Protein AF-A0A4S3MTA4-F1 (afdb_monomer_lite)

Radius of gyration: 13.87 Å; chains: 1; bounding box: 29×31×31 Å

Organism: NCBI:txid1445661

Structure (mmCIF, N/CA/C/O backbone):
data_AF-A0A4S3MTA4-F1
#
_entry.id   AF-A0A4S3MTA4-F1
#
loop_
_atom_site.group_PDB
_atom_site.id
_atom_site.type_symbol
_atom_site.label_atom_id
_atom_site.label_alt_id
_atom_site.label_comp_id
_atom_site.label_asym_id
_atom_site.label_entity_id
_atom_site.label_seq_id
_atom_site.pdbx_PDB_ins_code
_atom_site.Cartn_x
_atom_site.Cartn_y
_atom_site.Cartn_z
_atom_site.occupancy
_atom_site.B_iso_or_equiv
_atom_site.auth_seq_id
_atom_site.auth_comp_id
_atom_site.auth_asym_id
_atom_site.auth_atom_id
_atom_site.pdbx_PDB_model_num
ATOM 1 N N . MET A 1 1 ? 5.303 25.344 -20.255 1.00 45.47 1 MET A N 1
ATOM 2 C CA . MET A 1 1 ? 4.935 24.227 -19.352 1.00 45.47 1 MET A CA 1
ATOM 3 C C . MET A 1 1 ? 4.908 22.911 -20.134 1.00 45.47 1 MET A C 1
ATOM 5 O O . MET A 1 1 ? 3.896 22.615 -20.746 1.00 45.47 1 MET A O 1
ATOM 9 N N . LYS A 1 2 ? 6.013 22.157 -20.216 1.00 50.09 2 LYS A N 1
ATOM 10 C CA . LYS A 1 2 ? 6.043 20.828 -20.886 1.00 50.09 2 LYS A CA 1
ATOM 11 C C . LYS A 1 2 ? 6.947 19.795 -20.187 1.00 50.09 2 LYS A C 1
ATOM 13 O O . LYS A 1 2 ? 6.829 18.608 -20.452 1.00 50.09 2 LYS A O 1
ATOM 18 N N . THR A 1 3 ? 7.809 20.223 -19.267 1.00 47.72 3 THR A N 1
ATOM 19 C CA . THR A 1 3 ? 8.822 19.382 -18.608 1.00 47.72 3 THR A CA 1
ATOM 20 C C . THR A 1 3 ? 8.301 18.591 -17.404 1.00 47.72 3 THR A C 1
ATOM 22 O O . THR A 1 3 ? 8.726 17.459 -17.204 1.00 47.72 3 THR A O 1
ATOM 25 N N . LEU A 1 4 ? 7.328 19.117 -16.648 1.00 52.59 4 LEU A N 1
ATOM 26 C CA . LEU A 1 4 ? 6.750 18.411 -15.490 1.00 52.59 4 LEU A CA 1
ATOM 27 C C . LEU A 1 4 ? 5.914 17.180 -15.900 1.00 52.59 4 LEU A C 1
ATOM 29 O O . LEU A 1 4 ? 5.965 16.149 -15.234 1.00 52.59 4 LEU A O 1
ATOM 33 N 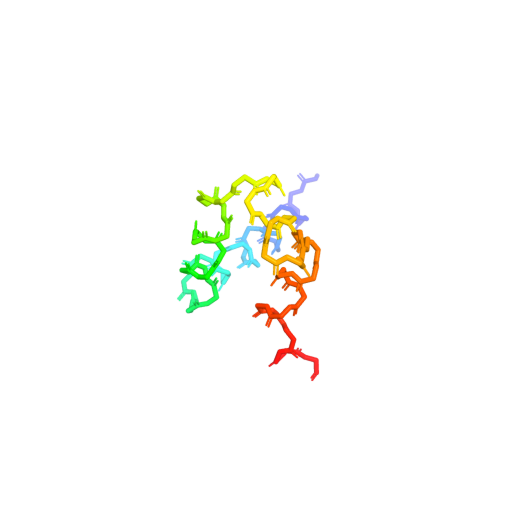N . SER A 1 5 ? 5.198 17.248 -17.030 1.00 56.97 5 SER A N 1
ATOM 34 C CA . SER A 1 5 ? 4.352 16.140 -17.509 1.00 56.97 5 SER A CA 1
ATOM 35 C C . SER A 1 5 ? 5.141 14.924 -17.993 1.00 56.97 5 SER A C 1
ATOM 37 O O . SER A 1 5 ? 4.651 13.808 -17.863 1.00 56.97 5 SER A O 1
ATOM 39 N N . ALA A 1 6 ? 6.350 15.108 -18.533 1.00 55.19 6 ALA A N 1
ATOM 40 C CA . ALA A 1 6 ? 7.143 13.998 -19.066 1.00 55.19 6 ALA A CA 1
ATOM 41 C C . ALA A 1 6 ? 7.742 13.123 -17.951 1.00 55.19 6 ALA A C 1
ATOM 43 O O . ALA A 1 6 ? 7.722 11.899 -18.052 1.00 55.19 6 ALA A O 1
ATOM 44 N N . ILE A 1 7 ? 8.206 13.744 -16.861 1.00 56.59 7 ILE A N 1
ATOM 45 C CA . ILE A 1 7 ? 8.722 13.028 -15.683 1.00 56.59 7 ILE A CA 1
ATOM 46 C C . ILE A 1 7 ? 7.577 12.303 -14.963 1.00 56.59 7 ILE A C 1
ATOM 48 O O . ILE A 1 7 ? 7.710 11.130 -14.622 1.00 56.59 7 ILE A O 1
ATOM 52 N N . GLY A 1 8 ? 6.421 12.962 -14.812 1.00 55.53 8 GLY A N 1
ATOM 53 C CA . GLY A 1 8 ? 5.220 12.336 -14.254 1.00 55.53 8 GLY A CA 1
ATOM 54 C C . GLY A 1 8 ? 4.741 11.137 -15.080 1.00 55.53 8 GLY A C 1
ATOM 55 O O . GLY A 1 8 ? 4.483 10.074 -14.524 1.00 55.53 8 GLY A O 1
ATOM 56 N N . ALA A 1 9 ? 4.705 11.262 -16.409 1.00 63.25 9 ALA A N 1
ATOM 57 C CA . ALA A 1 9 ? 4.327 10.164 -17.297 1.00 63.25 9 ALA A CA 1
ATOM 58 C C . ALA A 1 9 ? 5.329 8.997 -17.259 1.00 63.25 9 ALA A C 1
ATOM 60 O O . ALA A 1 9 ? 4.917 7.842 -17.284 1.00 63.25 9 ALA A O 1
ATOM 61 N N . ALA A 1 10 ? 6.634 9.266 -17.153 1.00 59.94 10 ALA A N 1
ATOM 62 C CA . ALA A 1 10 ? 7.644 8.217 -17.015 1.00 59.94 10 ALA A CA 1
ATOM 63 C C . ALA A 1 10 ? 7.502 7.446 -15.688 1.00 59.94 10 ALA A C 1
ATOM 65 O O . ALA A 1 10 ? 7.570 6.219 -15.685 1.00 59.94 10 ALA A O 1
ATOM 66 N N . LEU A 1 11 ? 7.232 8.139 -14.575 1.00 60.09 11 LEU A N 1
ATOM 67 C CA . LEU A 1 11 ? 6.975 7.519 -13.268 1.00 60.09 11 LEU A CA 1
ATOM 68 C C . LEU A 1 11 ? 5.686 6.681 -13.265 1.00 60.09 11 LEU A C 1
ATOM 70 O O . LEU A 1 11 ? 5.684 5.571 -12.734 1.00 60.09 11 LEU A O 1
ATOM 74 N N . VAL A 1 12 ? 4.622 7.168 -13.915 1.00 63.47 12 VAL A N 1
ATOM 75 C CA . VAL A 1 12 ? 3.370 6.416 -14.111 1.00 63.47 12 VAL A CA 1
ATOM 76 C C . VAL A 1 12 ? 3.607 5.176 -14.973 1.00 63.47 12 VAL A C 1
ATOM 78 O O . VAL A 1 12 ? 3.194 4.089 -14.584 1.00 63.47 12 VAL A O 1
ATOM 81 N N . ARG A 1 13 ? 4.354 5.279 -16.080 1.00 61.75 13 ARG A N 1
ATOM 82 C CA . ARG A 1 13 ? 4.665 4.119 -16.936 1.00 61.75 13 ARG A CA 1
ATOM 83 C C . ARG A 1 13 ? 5.573 3.088 -16.260 1.00 61.75 13 ARG A C 1
ATOM 85 O O . ARG A 1 13 ? 5.422 1.895 -16.504 1.00 61.75 13 ARG A O 1
ATOM 92 N N . MET A 1 14 ? 6.489 3.519 -15.391 1.00 58.38 14 MET A N 1
ATOM 93 C CA . MET A 1 14 ? 7.279 2.606 -14.553 1.00 58.38 14 MET A CA 1
ATOM 94 C C . MET A 1 14 ? 6.438 1.926 -13.469 1.00 58.38 14 MET A C 1
ATOM 96 O O . MET A 1 14 ? 6.753 0.803 -13.078 1.00 58.38 14 MET A O 1
ATOM 100 N N . ALA A 1 15 ? 5.374 2.573 -12.985 1.00 61.56 15 ALA A N 1
ATOM 101 C CA . ALA A 1 15 ? 4.381 1.904 -12.158 1.00 61.56 15 ALA A CA 1
ATOM 102 C C . ALA A 1 15 ? 3.594 0.881 -12.997 1.00 61.56 15 ALA A C 1
ATOM 104 O O . ALA A 1 15 ? 3.579 -0.288 -12.630 1.00 61.56 15 ALA A O 1
ATOM 105 N N . GLU A 1 16 ? 3.033 1.272 -14.150 1.00 60.81 16 GLU A N 1
ATOM 106 C CA . GLU A 1 16 ? 2.190 0.438 -15.035 1.00 60.81 16 GLU A CA 1
ATOM 107 C C . GLU A 1 16 ? 2.796 -0.917 -15.440 1.00 60.81 16 GLU A C 1
ATOM 109 O O . GLU A 1 16 ? 2.040 -1.857 -15.682 1.00 60.81 16 GLU A O 1
ATOM 114 N N . ALA A 1 17 ? 4.126 -1.045 -15.479 1.00 62.06 17 ALA A N 1
ATOM 115 C CA . ALA A 1 17 ? 4.826 -2.273 -15.869 1.00 62.06 17 ALA A CA 1
ATOM 116 C C . ALA A 1 17 ? 5.350 -3.133 -14.693 1.00 62.06 17 ALA A C 1
ATOM 118 O O . ALA A 1 17 ? 6.023 -4.135 -14.930 1.00 62.06 17 ALA A O 1
ATOM 119 N N . GLY A 1 18 ? 5.090 -2.756 -13.434 1.00 70.88 18 GLY A N 1
ATOM 120 C CA . GLY A 1 18 ? 5.625 -3.447 -12.253 1.00 70.88 18 GLY A CA 1
ATOM 121 C C . GLY A 1 18 ? 4.634 -4.399 -11.557 1.00 70.88 18 GLY A C 1
ATOM 122 O O . GLY A 1 18 ? 3.427 -4.155 -11.589 1.00 70.88 18 GLY A O 1
ATOM 123 N N . PRO A 1 19 ? 5.112 -5.429 -10.822 1.00 76.75 19 PRO A N 1
ATOM 124 C CA . PRO A 1 19 ? 4.268 -6.334 -10.018 1.00 76.75 19 PRO A CA 1
ATOM 125 C C . PRO A 1 19 ? 3.418 -5.607 -8.956 1.00 76.75 19 PRO A C 1
ATOM 127 O O . PRO A 1 19 ? 2.427 -6.138 -8.445 1.00 76.75 19 PRO A O 1
ATOM 130 N N . GLN A 1 20 ? 3.775 -4.363 -8.625 1.00 81.62 20 GLN A N 1
ATOM 131 C CA . GLN A 1 20 ? 2.995 -3.498 -7.745 1.00 81.62 20 GLN A CA 1
ATOM 132 C C . GLN A 1 20 ? 1.654 -3.107 -8.372 1.00 81.62 20 GLN A C 1
ATOM 134 O O . GLN A 1 20 ? 0.669 -2.997 -7.646 1.00 81.62 20 GLN A O 1
ATOM 139 N N . MET A 1 21 ? 1.566 -2.947 -9.696 1.00 83.56 21 MET A N 1
ATOM 140 C CA . MET A 1 21 ? 0.320 -2.511 -10.328 1.00 83.56 21 MET A CA 1
ATOM 141 C C . MET A 1 21 ? -0.763 -3.571 -10.344 1.00 83.56 21 MET A C 1
ATOM 143 O O . MET A 1 21 ? -1.933 -3.217 -10.231 1.00 83.56 21 MET A O 1
ATOM 147 N N . ASP A 1 22 ? -0.412 -4.853 -10.355 1.00 86.25 22 ASP A N 1
ATOM 148 C CA . ASP A 1 22 ? -1.401 -5.903 -10.108 1.00 86.25 22 ASP A CA 1
ATOM 149 C C . ASP A 1 22 ? -1.945 -5.835 -8.679 1.00 86.25 22 ASP A C 1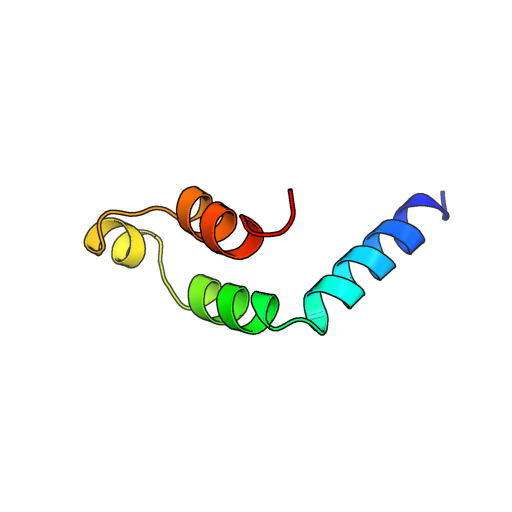
ATOM 151 O O . ASP A 1 22 ? -3.122 -6.109 -8.441 1.00 86.25 22 ASP A O 1
ATOM 155 N N . SER A 1 23 ? -1.116 -5.416 -7.721 1.00 87.88 23 SER A N 1
ATOM 156 C CA . SER A 1 23 ? -1.542 -5.212 -6.334 1.00 87.88 23 SER A CA 1
ATOM 157 C C . SER A 1 23 ? -2.412 -3.958 -6.187 1.00 87.88 23 SER A C 1
ATOM 159 O O . SER A 1 23 ? -3.418 -4.001 -5.483 1.00 87.88 23 SER A O 1
ATOM 161 N N . VAL A 1 24 ? -2.102 -2.876 -6.910 1.00 87.56 24 VAL A N 1
ATOM 162 C CA . VAL A 1 24 ? -2.945 -1.667 -6.980 1.00 87.56 24 VAL A CA 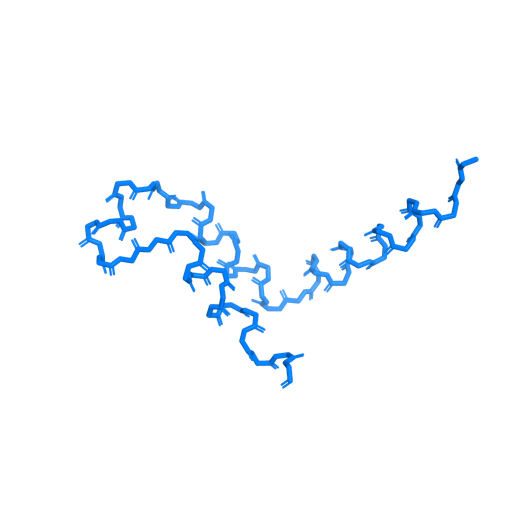1
ATOM 163 C C . VAL A 1 24 ? -4.276 -1.959 -7.675 1.00 87.56 24 VAL A C 1
ATOM 165 O O . VAL A 1 24 ? -5.320 -1.539 -7.187 1.00 87.56 24 VAL A O 1
ATOM 168 N N . ARG A 1 25 ? -4.278 -2.726 -8.773 1.00 87.12 25 ARG A N 1
ATOM 169 C CA . ARG A 1 25 ? -5.507 -3.168 -9.457 1.00 87.12 25 ARG A CA 1
ATOM 170 C C . ARG A 1 25 ? -6.397 -3.981 -8.522 1.00 8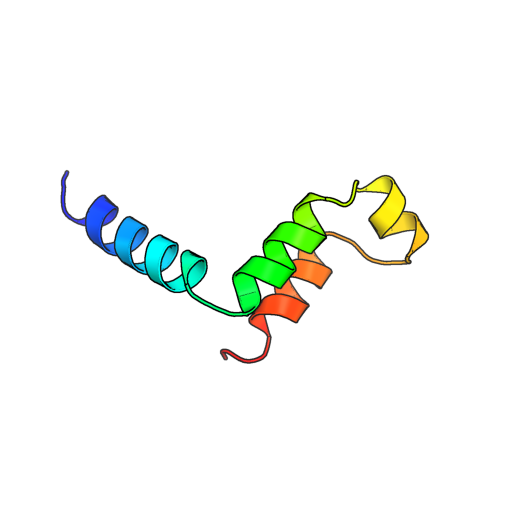7.12 25 ARG A C 1
ATOM 172 O O . ARG A 1 25 ? -7.588 -3.705 -8.433 1.00 87.12 25 ARG A O 1
ATOM 179 N N . ARG A 1 26 ? -5.812 -4.929 -7.782 1.00 90.44 26 ARG A N 1
ATOM 180 C CA . ARG A 1 26 ? -6.526 -5.702 -6.754 1.00 90.44 26 ARG A CA 1
ATOM 181 C C . ARG A 1 26 ? -7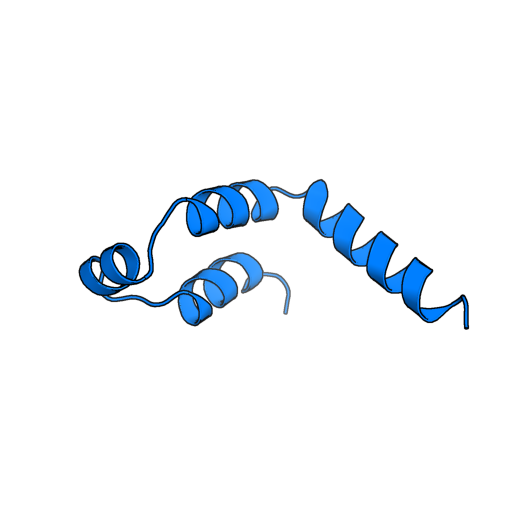.064 -4.817 -5.630 1.00 90.44 26 ARG A C 1
ATOM 183 O O . ARG A 1 26 ? -8.186 -5.036 -5.193 1.00 90.44 26 ARG A O 1
ATOM 190 N N . LEU A 1 27 ? -6.306 -3.814 -5.187 1.00 91.94 27 LEU A N 1
ATOM 191 C CA . LEU A 1 27 ? -6.769 -2.855 -4.181 1.00 91.94 27 LEU A CA 1
ATOM 192 C C . LEU A 1 27 ? -7.940 -2.001 -4.692 1.00 91.94 27 LEU A C 1
ATOM 194 O O . LEU A 1 27 ? -8.902 -1.801 -3.961 1.00 91.94 27 LEU A O 1
ATOM 198 N N . ASN A 1 28 ? -7.889 -1.538 -5.942 1.00 88.12 28 ASN A N 1
ATOM 199 C CA . ASN A 1 28 ? -8.954 -0.734 -6.551 1.00 88.12 28 ASN A CA 1
ATOM 200 C C . ASN A 1 28 ? -10.250 -1.519 -6.789 1.00 88.12 28 ASN A C 1
ATOM 202 O O . ASN A 1 28 ? -11.305 -0.911 -6.938 1.00 88.12 28 ASN A O 1
ATOM 206 N N . ALA A 1 29 ? -10.182 -2.851 -6.817 1.00 94.75 29 ALA A N 1
ATOM 207 C CA . ALA A 1 29 ? -11.362 -3.707 -6.873 1.00 94.75 29 ALA A CA 1
ATOM 208 C C . ALA A 1 29 ? -12.095 -3.821 -5.521 1.00 94.75 29 ALA A C 1
ATOM 210 O O . ALA A 1 29 ? -13.178 -4.395 -5.482 1.00 94.75 29 ALA A O 1
ATOM 211 N N . LEU A 1 30 ? -11.518 -3.304 -4.426 1.00 93.88 30 LEU A N 1
ATOM 212 C CA . LEU A 1 30 ? -12.111 -3.330 -3.089 1.00 93.88 30 LEU A CA 1
ATOM 213 C C . LEU A 1 30 ? -12.688 -1.965 -2.706 1.00 93.88 30 LEU A C 1
ATOM 215 O O . LEU A 1 30 ? -12.045 -0.919 -2.850 1.00 93.88 30 LEU A O 1
ATOM 219 N N . THR A 1 31 ? -13.886 -1.990 -2.133 1.00 94.06 31 THR A N 1
ATOM 220 C CA . THR A 1 31 ? -14.518 -0.822 -1.517 1.00 94.06 31 THR A CA 1
ATOM 221 C C . THR A 1 31 ? -13.902 -0.503 -0.154 1.00 94.06 31 THR A C 1
ATOM 223 O O . THR A 1 31 ? -13.285 -1.349 0.496 1.00 94.06 31 THR A O 1
ATOM 226 N N . ASP A 1 32 ? -14.105 0.726 0.328 1.00 90.44 32 ASP A N 1
ATOM 227 C CA . ASP A 1 32 ? -13.640 1.117 1.666 1.00 90.44 32 ASP A CA 1
ATOM 228 C C . ASP A 1 32 ? -14.312 0.323 2.789 1.00 90.44 32 ASP A C 1
ATOM 230 O O . ASP A 1 32 ? -13.664 0.002 3.782 1.00 90.44 32 ASP A O 1
ATOM 234 N N . ALA A 1 33 ? -15.580 -0.057 2.616 1.00 93.88 33 ALA A N 1
ATOM 235 C CA . ALA A 1 33 ? -16.289 -0.899 3.575 1.00 93.88 33 ALA A CA 1
ATOM 236 C C . ALA A 1 33 ? -15.663 -2.301 3.673 1.00 93.88 33 ALA A C 1
ATOM 238 O O . ALA A 1 33 ? -15.497 -2.831 4.769 1.00 93.88 33 ALA A O 1
ATOM 239 N N . GLU A 1 34 ? -15.255 -2.886 2.544 1.00 96.50 34 GLU A N 1
ATOM 240 C CA . GLU A 1 34 ? -14.570 -4.183 2.523 1.00 96.50 34 GLU A CA 1
ATOM 241 C C . GLU A 1 34 ? -13.163 -4.108 3.119 1.00 96.50 34 GLU A C 1
ATOM 243 O O . GLU A 1 34 ? -12.727 -5.049 3.781 1.00 96.50 34 GLU A O 1
ATOM 248 N N . LEU A 1 35 ? -12.448 -2.999 2.912 1.00 95.50 35 LEU A N 1
ATOM 249 C CA . LEU A 1 35 ? -11.161 -2.761 3.567 1.00 95.50 35 LEU A CA 1
ATOM 250 C C . LEU A 1 35 ? -11.336 -2.625 5.085 1.00 95.50 35 LEU A C 1
ATOM 252 O O . LEU A 1 35 ? -10.611 -3.275 5.841 1.00 95.50 35 LEU A O 1
ATOM 256 N N . ALA A 1 36 ? -12.348 -1.877 5.528 1.00 94.94 36 ALA A N 1
ATOM 257 C CA . ALA A 1 36 ? -12.670 -1.719 6.942 1.00 94.94 36 ALA A CA 1
ATOM 258 C C . ALA A 1 36 ? -13.073 -3.051 7.597 1.00 94.94 36 ALA A C 1
ATOM 260 O O . ALA A 1 36 ? -12.606 -3.360 8.691 1.00 94.94 36 ALA A O 1
ATOM 261 N N . ALA A 1 37 ? -13.855 -3.889 6.906 1.00 97.44 37 ALA A N 1
ATOM 262 C CA . ALA A 1 37 ? -14.201 -5.237 7.368 1.00 97.44 37 ALA A CA 1
ATOM 263 C C . ALA A 1 37 ? -12.970 -6.151 7.524 1.00 97.44 37 ALA A C 1
ATOM 265 O O . ALA A 1 37 ? -12.982 -7.081 8.327 1.00 97.44 37 ALA A O 1
ATOM 266 N N . ARG A 1 38 ? -11.889 -5.872 6.785 1.00 95.00 38 ARG A N 1
ATOM 267 C CA . ARG A 1 38 ? -10.583 -6.547 6.900 1.00 95.00 38 ARG A CA 1
ATOM 268 C C . ARG A 1 38 ? -9.653 -5.889 7.926 1.00 95.00 38 ARG A C 1
ATOM 270 O O . ARG A 1 38 ? -8.498 -6.294 8.031 1.00 95.00 38 ARG A O 1
ATOM 277 N N . GLY A 1 39 ? -10.129 -4.879 8.657 1.00 97.31 39 GLY A N 1
ATOM 278 C CA . GLY A 1 39 ? -9.353 -4.165 9.669 1.00 97.31 39 GLY A CA 1
ATOM 279 C C . GLY A 1 39 ? -8.219 -3.321 9.088 1.00 97.31 39 GLY A C 1
ATOM 280 O O . GLY A 1 39 ? -7.179 -3.187 9.724 1.00 97.31 39 GLY A O 1
ATOM 281 N N . THR A 1 40 ? -8.379 -2.794 7.871 1.00 96.56 40 THR A N 1
ATOM 282 C CA . THR A 1 40 ? -7.378 -1.930 7.233 1.00 96.56 40 THR A CA 1
ATOM 283 C C . THR A 1 40 ? -8.028 -0.771 6.482 1.00 96.56 40 THR A C 1
ATOM 285 O O . THR A 1 40 ? -9.249 -0.674 6.378 1.00 96.56 40 THR A O 1
ATOM 288 N N . ASN A 1 41 ? -7.209 0.126 5.941 1.00 95.19 41 ASN A N 1
ATOM 289 C CA . ASN A 1 41 ? -7.649 1.202 5.066 1.00 95.19 41 ASN A CA 1
ATOM 290 C C . ASN A 1 41 ? 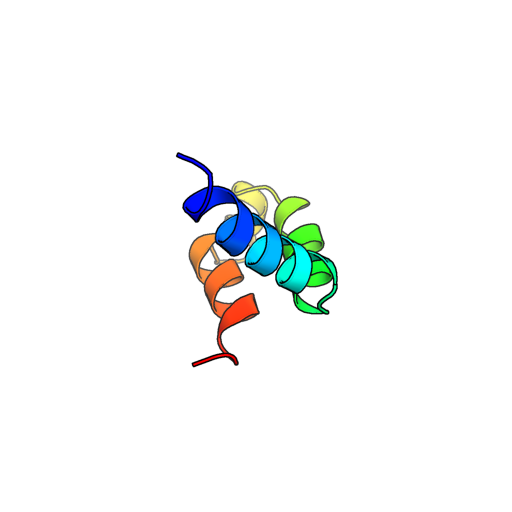-6.779 1.301 3.802 1.00 95.19 41 ASN A C 1
ATOM 292 O O . ASN A 1 41 ? -5.719 0.681 3.679 1.00 95.19 41 ASN A O 1
ATOM 296 N N . ARG A 1 42 ? -7.230 2.108 2.836 1.00 92.81 42 ARG A N 1
ATOM 297 C CA . ARG A 1 42 ? -6.543 2.264 1.548 1.00 92.81 42 ARG A CA 1
ATOM 298 C C . ARG A 1 42 ? -5.113 2.792 1.696 1.00 92.81 42 ARG A C 1
ATOM 300 O O . ARG A 1 42 ? -4.234 2.328 0.975 1.00 92.81 42 ARG A O 1
ATOM 307 N N . ALA A 1 43 ? -4.869 3.719 2.622 1.00 88.62 43 ALA A N 1
ATOM 308 C CA . ALA A 1 43 ? -3.550 4.316 2.822 1.00 88.62 43 ALA A CA 1
ATOM 309 C C . ALA A 1 43 ? -2.532 3.290 3.344 1.00 88.62 43 ALA A C 1
ATOM 311 O O . ALA A 1 43 ? -1.428 3.199 2.812 1.00 88.62 43 ALA A O 1
ATOM 312 N N . GLU A 1 44 ? -2.922 2.460 4.313 1.00 92.19 44 GLU A N 1
ATOM 313 C CA . GLU A 1 44 ? -2.088 1.355 4.795 1.00 92.19 44 GLU A CA 1
ATOM 314 C C . GLU A 1 44 ? -1.779 0.350 3.686 1.00 92.19 44 GLU A C 1
ATOM 316 O O . GLU A 1 44 ? -0.638 -0.086 3.540 1.00 92.19 44 GLU A O 1
ATOM 321 N N . MET A 1 45 ? -2.781 -0.008 2.879 1.00 92.56 45 MET A N 1
ATOM 322 C CA . MET A 1 45 ? -2.609 -0.963 1.785 1.00 92.56 45 MET A CA 1
ATOM 323 C C . MET A 1 45 ? -1.671 -0.428 0.701 1.00 92.56 45 MET A C 1
ATOM 325 O O . MET A 1 45 ? -0.791 -1.157 0.246 1.00 92.56 45 MET A O 1
ATOM 329 N N . VAL A 1 46 ? -1.798 0.849 0.330 1.00 89.62 46 VAL A N 1
ATOM 330 C CA . VAL A 1 46 ? -0.845 1.521 -0.567 1.00 89.62 46 VAL A CA 1
ATOM 331 C C . VAL A 1 46 ? 0.552 1.531 0.054 1.00 89.62 46 VAL A C 1
ATOM 333 O O . VAL A 1 46 ? 1.512 1.148 -0.613 1.00 89.62 46 VAL A O 1
ATOM 336 N N . GLY A 1 47 ? 0.670 1.875 1.338 1.00 86.81 47 GLY A N 1
ATOM 337 C CA . GLY A 1 47 ? 1.935 1.829 2.069 1.00 86.81 47 GLY A CA 1
ATOM 338 C C . GLY A 1 47 ? 2.598 0.453 1.989 1.00 86.81 47 GLY A C 1
ATOM 339 O O . GLY A 1 47 ? 3.763 0.362 1.622 1.00 86.81 47 GLY A O 1
ATOM 340 N N . ARG A 1 48 ? 1.845 -0.631 2.219 1.00 89.94 48 ARG A N 1
ATOM 341 C CA . ARG A 1 48 ? 2.341 -2.016 2.106 1.00 89.94 48 ARG A CA 1
ATOM 342 C C . ARG A 1 48 ? 2.795 -2.373 0.690 1.00 89.94 48 ARG A C 1
ATOM 344 O O . ARG A 1 48 ? 3.816 -3.037 0.539 1.00 89.94 48 ARG A O 1
ATOM 351 N N . ILE A 1 49 ? 2.072 -1.929 -0.341 1.00 87.50 49 ILE A N 1
ATOM 352 C CA . ILE A 1 49 ? 2.429 -2.184 -1.749 1.00 87.50 49 ILE A CA 1
ATOM 353 C C . ILE A 1 49 ? 3.779 -1.542 -2.108 1.00 87.50 49 ILE A C 1
ATOM 355 O O . ILE A 1 49 ? 4.542 -2.114 -2.888 1.00 87.50 49 ILE A O 1
ATOM 359 N N . PHE A 1 50 ? 4.086 -0.376 -1.533 1.00 85.62 50 PHE A N 1
ATOM 360 C CA . PHE A 1 50 ? 5.289 0.396 -1.856 1.00 85.62 50 PHE A CA 1
ATOM 361 C C . PHE A 1 50 ? 6.379 0.376 -0.768 1.00 85.62 50 PHE A C 1
ATOM 363 O O . PHE A 1 50 ? 7.432 0.973 -0.975 1.00 85.62 50 PHE A O 1
ATOM 370 N N . ALA A 1 51 ? 6.181 -0.338 0.346 1.00 84.06 51 ALA A N 1
ATOM 371 C CA . ALA A 1 51 ? 7.089 -0.348 1.500 1.00 84.06 51 ALA A CA 1
ATOM 372 C C . ALA A 1 51 ? 8.523 -0.806 1.175 1.00 84.06 51 ALA A C 1
ATOM 374 O O . ALA A 1 51 ? 9.465 -0.361 1.815 1.00 84.06 51 ALA A O 1
ATOM 375 N N . ASN A 1 52 ? 8.709 -1.658 0.163 1.00 67.88 52 ASN A N 1
ATOM 376 C CA . ASN A 1 52 ? 10.014 -2.231 -0.193 1.00 67.88 52 ASN A CA 1
ATOM 377 C C . ASN A 1 52 ? 10.845 -1.354 -1.160 1.00 67.88 52 ASN A C 1
ATOM 379 O O . ASN A 1 52 ? 11.635 -1.877 -1.944 1.00 67.88 52 ASN A O 1
ATOM 383 N N . ARG A 1 53 ? 10.601 -0.036 -1.196 1.00 60.69 53 ARG A N 1
ATOM 384 C CA . ARG A 1 53 ? 11.271 0.926 -2.097 1.00 60.69 53 ARG A CA 1
ATOM 385 C C . ARG A 1 53 ? 11.943 2.109 -1.383 1.00 60.69 53 ARG A C 1
ATOM 387 O O . ARG A 1 53 ? 12.361 3.039 -2.071 1.00 60.69 53 ARG A O 1
ATOM 394 N N . ILE A 1 54 ? 12.038 2.078 -0.054 1.00 54.00 54 ILE A N 1
ATOM 395 C CA . ILE A 1 54 ? 12.777 3.067 0.750 1.00 54.00 54 ILE A CA 1
ATOM 396 C C . ILE A 1 54 ? 14.106 2.458 1.184 1.00 54.00 54 ILE A C 1
ATOM 398 O O . ILE A 1 54 ? 14.082 1.272 1.581 1.00 54.00 54 ILE A O 1
#

Sequence (54 aa):
MKTLSAIGAALVRMAEAGPQMDSVRRLNALTDAELAARGTNRAEMVGRIFANRI

Foldseek 3Di:
DPPVVVVVVVVVVVCVPDPLVVLVVVLVVDDQVRQVVVVHGPVVSNCVSCVVPD

pLDDT: mean 77.99, std 16.57, range [45.47, 97.44]

Secondary structure (DSSP, 8-state):
--HHHHHHHHHHHHHHTSHHHHHHHHHHTS-HHHHHHTT--HHHHHHHHHGGG-